Protein AF-A0A830EF17-F1 (afdb_monomer)

Structure (mmCIF, N/CA/C/O backbone):
data_AF-A0A830EF17-F1
#
_entry.id   AF-A0A830EF17-F1
#
loop_
_atom_site.group_PDB
_atom_site.id
_atom_site.type_symbol
_atom_site.label_atom_id
_atom_site.label_alt_id
_atom_site.label_comp_id
_atom_site.label_asym_id
_atom_site.label_entity_id
_atom_site.label_seq_id
_atom_site.pdbx_PDB_ins_code
_atom_site.Cartn_x
_atom_site.Cartn_y
_atom_site.Cartn_z
_atom_site.occupancy
_atom_site.B_iso_or_equiv
_atom_site.auth_seq_id
_atom_site.auth_comp_id
_atom_site.auth_asym_id
_atom_site.auth_atom_id
_atom_site.pdbx_PDB_model_num
ATOM 1 N N . MET A 1 1 ? -3.639 0.579 -0.654 1.00 87.88 1 MET A N 1
ATOM 2 C CA . MET A 1 1 ? -2.381 1.357 -0.723 1.00 87.88 1 MET A CA 1
ATOM 3 C C . MET A 1 1 ? -1.254 0.424 -1.143 1.00 87.88 1 MET A C 1
ATOM 5 O O . MET A 1 1 ? -0.675 -0.236 -0.284 1.00 87.88 1 MET A O 1
ATOM 9 N N . ASN A 1 2 ? -1.032 0.289 -2.452 1.00 91.94 2 ASN A N 1
ATOM 10 C CA . ASN A 1 2 ? -0.027 -0.625 -2.997 1.00 91.94 2 ASN A CA 1
ATOM 11 C C . ASN A 1 2 ? 1.405 -0.098 -2.766 1.00 91.94 2 ASN A C 1
ATOM 13 O O . ASN A 1 2 ? 1.599 1.117 -2.666 1.00 91.94 2 ASN A O 1
ATOM 17 N N . LYS A 1 3 ? 2.402 -0.990 -2.708 1.00 94.12 3 LYS A N 1
ATOM 18 C CA . LYS A 1 3 ? 3.822 -0.646 -2.515 1.00 94.12 3 LYS A CA 1
ATOM 19 C C . LYS A 1 3 ? 4.348 0.289 -3.605 1.00 94.12 3 LYS A C 1
ATOM 21 O O . LYS A 1 3 ? 5.098 1.214 -3.290 1.00 94.12 3 LYS A O 1
ATOM 26 N N . ASP A 1 4 ? 3.890 0.139 -4.847 1.00 93.56 4 ASP A N 1
ATOM 27 C CA . ASP A 1 4 ? 4.342 0.979 -5.964 1.00 93.56 4 ASP A CA 1
ATOM 28 C C . ASP A 1 4 ? 3.996 2.463 -5.824 1.00 93.56 4 ASP A C 1
ATOM 30 O O . ASP A 1 4 ? 4.745 3.306 -6.312 1.00 93.56 4 ASP A O 1
ATOM 34 N N . PHE A 1 5 ? 2.917 2.795 -5.112 1.00 93.56 5 PHE A N 1
ATOM 35 C CA . PHE A 1 5 ? 2.497 4.182 -4.882 1.00 93.56 5 PHE A CA 1
ATOM 36 C C . PHE A 1 5 ? 3.169 4.838 -3.670 1.00 93.56 5 PHE A C 1
ATOM 38 O O . PHE A 1 5 ? 3.008 6.036 -3.442 1.00 93.56 5 PHE A O 1
ATOM 45 N N . VAL A 1 6 ? 3.910 4.069 -2.870 1.00 94.50 6 VAL A N 1
ATOM 46 C CA . VAL A 1 6 ? 4.552 4.558 -1.640 1.00 94.50 6 VAL A CA 1
ATOM 47 C C . VAL A 1 6 ? 6.074 4.482 -1.752 1.00 94.50 6 VAL A C 1
ATOM 49 O O . VAL A 1 6 ? 6.776 5.469 -1.510 1.00 94.50 6 VAL A O 1
ATOM 52 N N . TYR A 1 7 ? 6.585 3.324 -2.162 1.00 94.00 7 TYR A N 1
ATOM 53 C CA . TYR A 1 7 ? 8.013 3.014 -2.209 1.00 94.00 7 TYR A CA 1
ATOM 54 C C . TYR A 1 7 ? 8.526 2.711 -3.616 1.00 94.00 7 TYR A C 1
ATOM 56 O O . TYR A 1 7 ? 9.715 2.899 -3.856 1.00 94.00 7 TYR A O 1
ATOM 64 N N . GLY A 1 8 ? 7.657 2.268 -4.525 1.00 91.19 8 GLY A N 1
ATOM 65 C CA . GLY A 1 8 ? 8.046 1.900 -5.885 1.00 91.19 8 GLY A CA 1
ATOM 66 C C . GLY A 1 8 ? 7.962 3.048 -6.889 1.00 91.19 8 GLY A C 1
ATOM 67 O O . GLY A 1 8 ? 8.190 4.215 -6.568 1.00 91.19 8 GLY A O 1
ATOM 68 N N . LYS A 1 9 ? 7.642 2.688 -8.135 1.00 88.31 9 LYS A N 1
ATOM 69 C CA . LYS A 1 9 ? 7.779 3.543 -9.326 1.00 88.31 9 LYS A CA 1
ATOM 70 C C . LYS A 1 9 ? 6.994 4.857 -9.265 1.00 88.31 9 LYS A C 1
ATOM 72 O O . LYS A 1 9 ? 7.440 5.857 -9.817 1.00 88.31 9 LYS A O 1
ATOM 77 N N . LEU A 1 10 ? 5.837 4.850 -8.605 1.00 92.06 10 LEU A N 1
ATOM 78 C CA . LEU A 1 10 ? 4.963 6.015 -8.430 1.00 92.06 10 LEU A CA 1
ATOM 79 C C . LEU A 1 10 ? 4.983 6.523 -6.976 1.00 92.06 10 LEU A C 1
ATOM 81 O O . LEU A 1 10 ? 4.097 7.266 -6.544 1.00 92.06 10 LEU A O 1
ATOM 85 N N . GLY A 1 11 ? 5.998 6.112 -6.212 1.00 93.62 11 GLY A N 1
ATOM 86 C CA . GLY A 1 11 ? 6.213 6.493 -4.828 1.00 93.62 11 GLY A CA 1
ATOM 87 C C . GLY A 1 11 ? 6.512 7.978 -4.675 1.00 93.62 11 GLY A C 1
ATOM 88 O O . GLY A 1 11 ? 7.235 8.579 -5.466 1.00 93.62 11 GLY A O 1
ATOM 89 N N . ASN A 1 12 ? 5.974 8.580 -3.618 1.00 94.44 12 ASN A N 1
ATOM 90 C CA . ASN A 1 12 ? 6.255 9.967 -3.267 1.00 94.44 12 ASN A CA 1
ATOM 91 C C . ASN A 1 12 ? 6.224 10.180 -1.748 1.00 94.44 12 ASN A C 1
ATOM 93 O O . ASN A 1 12 ? 5.638 9.400 -0.995 1.00 94.44 12 ASN A O 1
ATOM 97 N N . GLU A 1 13 ? 6.852 11.264 -1.292 1.00 95.12 13 GLU A N 1
ATOM 98 C CA . GLU A 1 13 ? 6.983 11.574 0.136 1.00 95.12 13 GLU A CA 1
ATOM 99 C C . GLU A 1 13 ? 5.624 11.791 0.816 1.00 95.12 13 GLU A C 1
ATOM 101 O O . GLU A 1 13 ? 5.404 11.342 1.940 1.00 95.12 13 GLU A O 1
ATOM 106 N N . ARG A 1 14 ? 4.664 12.404 0.110 1.00 95.44 14 ARG A N 1
ATOM 107 C CA . ARG A 1 14 ? 3.310 12.614 0.643 1.00 95.44 14 ARG A CA 1
ATOM 108 C C . ARG A 1 14 ? 2.624 11.286 0.961 1.00 95.44 14 ARG A C 1
ATOM 110 O O . ARG A 1 14 ? 2.005 11.169 2.016 1.00 95.44 14 ARG A O 1
ATOM 117 N N . ALA A 1 15 ? 2.765 10.287 0.090 1.00 94.62 15 ALA A N 1
ATOM 118 C CA . ALA A 1 15 ? 2.219 8.953 0.307 1.00 94.62 15 ALA A CA 1
ATOM 119 C C . ALA A 1 15 ? 2.859 8.275 1.528 1.00 94.62 15 ALA A C 1
ATOM 121 O O . ALA A 1 15 ? 2.137 7.747 2.373 1.00 94.62 15 ALA A O 1
ATOM 122 N N . ARG A 1 16 ? 4.188 8.367 1.680 1.00 95.25 16 ARG A N 1
ATOM 123 C CA . ARG A 1 16 ? 4.914 7.835 2.852 1.00 95.25 16 ARG A CA 1
ATOM 124 C C . ARG A 1 16 ? 4.461 8.494 4.154 1.00 95.25 16 ARG A C 1
ATOM 126 O O . ARG A 1 16 ? 4.158 7.804 5.122 1.00 95.25 16 ARG A O 1
ATOM 133 N N . ASN A 1 17 ? 4.305 9.815 4.148 1.00 96.19 17 ASN A N 1
ATOM 134 C CA . ASN A 1 17 ? 3.841 10.577 5.309 1.00 96.19 17 ASN A C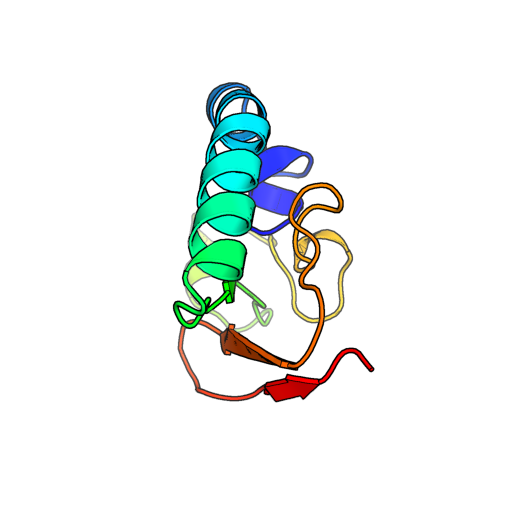A 1
ATOM 135 C C . ASN A 1 17 ? 2.381 10.263 5.693 1.00 96.19 17 ASN A C 1
ATOM 137 O O . ASN A 1 17 ? 1.974 10.487 6.837 1.00 96.19 17 ASN A O 1
ATOM 141 N N . LEU A 1 18 ? 1.587 9.721 4.763 1.00 95.50 18 LEU A N 1
ATOM 142 C CA . LEU A 1 18 ? 0.205 9.317 5.012 1.00 95.50 18 LEU A CA 1
ATOM 143 C C . LEU A 1 18 ? 0.098 7.938 5.686 1.00 95.50 18 LEU A C 1
ATOM 145 O O 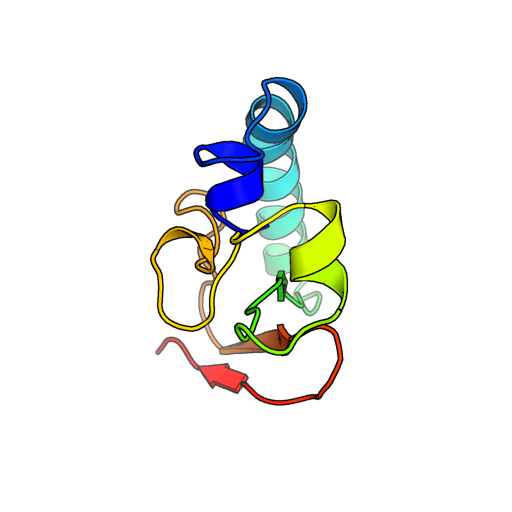. LEU A 1 18 ? -0.822 7.725 6.480 1.00 95.50 18 LEU A O 1
ATOM 149 N N . VAL A 1 19 ? 1.042 7.025 5.426 1.00 95.38 19 VAL A N 1
ATOM 150 C CA . VAL A 1 19 ? 1.065 5.657 5.982 1.00 95.38 19 VAL A CA 1
ATOM 151 C C . VAL A 1 19 ? 0.834 5.611 7.502 1.00 95.38 19 VAL A C 1
ATOM 153 O O . VAL A 1 19 ? -0.103 4.930 7.925 1.00 95.38 19 VAL A O 1
ATOM 156 N N . PRO A 1 20 ? 1.577 6.346 8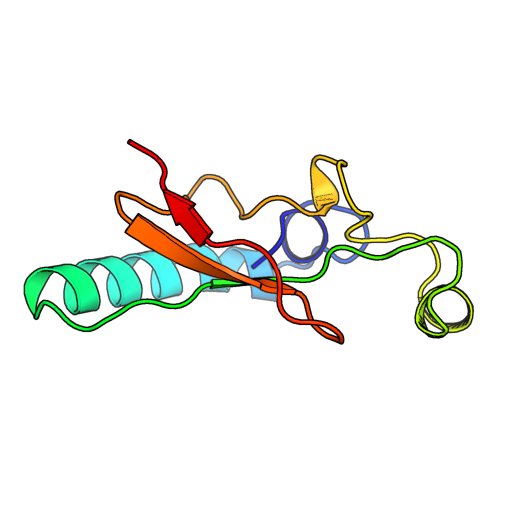.356 1.00 96.19 20 PRO A N 1
ATOM 157 C CA . PRO A 1 20 ? 1.375 6.264 9.804 1.00 96.19 20 PRO A CA 1
ATOM 158 C C . PRO A 1 20 ? -0.002 6.776 10.254 1.00 96.19 20 PRO A C 1
ATOM 160 O O . PRO A 1 20 ? -0.536 6.302 11.255 1.00 96.19 20 PRO A O 1
ATOM 163 N N . ARG A 1 21 ? -0.607 7.720 9.520 1.00 96.06 21 ARG A N 1
ATOM 164 C CA . ARG A 1 21 ? -1.951 8.238 9.831 1.00 96.06 21 ARG A CA 1
ATOM 165 C C . ARG A 1 21 ? -3.031 7.222 9.473 1.00 96.06 21 ARG A C 1
ATOM 167 O O . ARG A 1 21 ? -3.934 6.990 10.271 1.00 96.06 21 ARG A O 1
ATOM 174 N N . LEU A 1 22 ? -2.902 6.575 8.312 1.00 94.88 22 LEU A N 1
ATOM 175 C CA . LEU A 1 22 ? -3.803 5.496 7.901 1.00 94.88 22 LEU A CA 1
ATOM 176 C C . LEU A 1 22 ? -3.729 4.306 8.855 1.00 94.88 22 LEU A C 1
ATOM 178 O O . LEU A 1 22 ? -4.763 3.727 9.170 1.00 94.88 22 LEU A O 1
ATOM 182 N N . LYS A 1 23 ? -2.534 3.977 9.356 1.00 94.75 23 LYS A N 1
ATOM 183 C CA . LYS A 1 23 ? -2.359 2.911 10.345 1.00 94.75 23 LYS A CA 1
ATOM 184 C C . LYS A 1 23 ? -3.197 3.166 11.601 1.00 94.75 23 LYS A C 1
ATOM 186 O O . LYS A 1 23 ? -3.977 2.297 11.976 1.00 94.75 23 LYS A O 1
ATOM 191 N N . LYS A 1 24 ? -3.113 4.374 12.171 1.00 95.88 24 LYS A N 1
ATOM 192 C CA . LYS A 1 24 ? -3.914 4.773 13.343 1.00 95.88 24 LYS A CA 1
ATOM 193 C C . LYS A 1 24 ? -5.420 4.691 13.078 1.00 95.88 24 LYS A C 1
ATOM 195 O O . LYS A 1 24 ? -6.166 4.206 13.919 1.00 95.88 24 LYS A O 1
ATOM 200 N N . LEU A 1 25 ? -5.864 5.131 11.898 1.00 94.75 25 LEU A N 1
ATOM 201 C CA . LEU A 1 25 ? -7.275 5.052 11.507 1.00 94.75 25 LEU A CA 1
ATOM 202 C C . LEU A 1 25 ? -7.758 3.599 11.399 1.00 94.75 25 LEU A C 1
ATOM 204 O O . LEU A 1 25 ? -8.835 3.268 11.881 1.00 94.75 25 LEU A O 1
ATOM 208 N N . ILE A 1 26 ? -6.956 2.731 10.780 1.00 92.19 26 ILE A N 1
ATOM 209 C CA . ILE A 1 26 ? -7.252 1.300 10.646 1.00 92.19 26 ILE A CA 1
ATOM 210 C C . ILE A 1 26 ? -7.307 0.627 12.020 1.00 92.19 26 ILE A C 1
ATOM 212 O O . ILE A 1 26 ? -8.165 -0.221 12.242 1.00 92.19 26 ILE A O 1
ATOM 216 N N . GLU A 1 27 ? -6.404 0.982 12.933 1.00 93.12 27 GLU A N 1
ATOM 217 C CA . GLU A 1 27 ? -6.393 0.462 14.304 1.00 93.12 27 GLU A CA 1
ATOM 218 C C . GLU A 1 27 ? -7.668 0.862 15.059 1.00 93.12 27 GLU A C 1
ATOM 220 O O . GLU A 1 27 ? -8.374 -0.022 15.539 1.00 93.12 27 GLU A O 1
ATOM 225 N N . SER A 1 28 ? -8.046 2.142 15.031 1.00 94.94 28 SER A N 1
ATOM 226 C CA . SER A 1 28 ? -9.295 2.618 15.645 1.00 94.94 28 SER A CA 1
ATOM 227 C C . SER A 1 28 ? -10.544 1.975 15.023 1.00 94.94 28 SER A C 1
ATOM 229 O O . SER A 1 28 ? -11.432 1.518 15.737 1.00 94.94 28 SER A O 1
ATOM 231 N N . ALA A 1 29 ? -10.596 1.837 13.694 1.00 91.38 29 ALA A N 1
ATOM 232 C CA . ALA A 1 29 ? -11.709 1.163 13.024 1.00 91.38 29 ALA A CA 1
ATOM 233 C C . ALA A 1 29 ? -11.843 -0.314 13.442 1.00 91.38 29 ALA A C 1
ATOM 235 O O . ALA A 1 29 ? -12.956 -0.832 13.527 1.00 91.38 29 ALA A O 1
ATOM 236 N N . ARG A 1 30 ? -10.727 -1.000 13.733 1.00 89.06 30 ARG A N 1
ATOM 237 C CA . ARG A 1 30 ? -10.752 -2.382 14.241 1.00 89.06 30 ARG A CA 1
ATOM 238 C C . ARG A 1 30 ? -11.299 -2.464 15.658 1.00 89.06 30 ARG A C 1
ATOM 240 O O . ARG A 1 30 ? -12.068 -3.383 15.933 1.00 89.06 30 ARG A O 1
ATOM 247 N N . GLU A 1 31 ? -10.904 -1.542 16.530 1.00 92.88 31 GLU A N 1
ATOM 248 C CA . GLU A 1 31 ? -11.399 -1.467 17.912 1.00 92.88 31 GLU A CA 1
ATOM 249 C C . GLU A 1 31 ? -12.924 -1.302 17.934 1.00 92.88 31 GLU A C 1
ATOM 251 O O . GLU A 1 31 ? -13.620 -2.039 18.632 1.00 92.88 31 GLU A O 1
ATOM 256 N N . GLU A 1 32 ? -13.445 -0.453 17.049 1.00 94.50 32 GLU A N 1
ATOM 257 C CA . GLU A 1 32 ? -14.880 -0.192 16.878 1.00 94.50 32 GLU A CA 1
ATOM 258 C C . GLU A 1 32 ? -15.616 -1.252 16.032 1.00 94.50 32 GLU A C 1
ATOM 260 O O . GLU A 1 32 ? -16.796 -1.103 15.716 1.00 94.50 32 GLU A O 1
ATOM 265 N N . ARG A 1 33 ? -14.937 -2.342 15.637 1.00 89.06 33 ARG A N 1
ATOM 266 C CA . ARG A 1 33 ? -15.482 -3.426 14.789 1.00 89.06 33 ARG A CA 1
ATOM 267 C C . ARG A 1 33 ? -16.078 -2.937 13.462 1.00 89.06 33 ARG A C 1
ATOM 269 O O . ARG A 1 33 ? -16.966 -3.576 12.893 1.00 89.06 33 ARG A O 1
ATOM 276 N N . VAL A 1 34 ? -15.563 -1.829 12.940 1.00 88.88 34 VAL A N 1
ATOM 277 C CA . VAL A 1 34 ? -15.948 -1.286 11.640 1.00 88.88 34 VAL A CA 1
ATOM 278 C C . VAL A 1 34 ? -15.296 -2.125 10.532 1.00 88.88 34 VAL A C 1
ATOM 280 O O . VAL A 1 34 ? -14.093 -2.399 10.590 1.00 88.88 34 VAL A O 1
ATOM 283 N N . PRO A 1 35 ? -16.045 -2.539 9.493 1.00 86.06 35 PRO A N 1
ATOM 284 C CA . PRO A 1 35 ? -15.475 -3.257 8.359 1.00 86.06 35 PRO A CA 1
ATOM 285 C C . PRO A 1 35 ? -14.427 -2.423 7.616 1.00 86.06 35 PRO A C 1
ATOM 287 O O . PRO A 1 35 ? -14.671 -1.276 7.246 1.00 86.06 35 PRO A O 1
ATOM 290 N N . ILE A 1 36 ? -13.273 -3.027 7.334 1.00 85.69 36 ILE A N 1
ATOM 291 C CA . ILE A 1 36 ? -12.183 -2.383 6.594 1.00 85.69 36 ILE A CA 1
ATOM 292 C C . ILE A 1 36 ? -12.018 -3.077 5.246 1.00 85.69 36 ILE A C 1
ATOM 294 O O . ILE A 1 36 ? -11.803 -4.289 5.171 1.00 85.69 36 ILE A O 1
ATOM 298 N N . ILE A 1 37 ? -12.092 -2.289 4.176 1.00 84.69 37 ILE A N 1
ATOM 299 C CA . ILE A 1 37 ? -11.975 -2.760 2.795 1.00 84.69 37 ILE A CA 1
ATOM 300 C C . ILE A 1 37 ? -10.696 -2.185 2.202 1.00 84.69 37 ILE A C 1
ATOM 302 O O . ILE A 1 37 ? -10.484 -0.972 2.211 1.00 84.69 37 ILE A O 1
ATOM 306 N N . TYR A 1 38 ? -9.848 -3.058 1.663 1.00 85.62 38 TYR A N 1
ATOM 307 C CA . TYR A 1 38 ? -8.649 -2.639 0.953 1.00 85.62 38 TYR A CA 1
ATOM 308 C C . TYR A 1 38 ? -8.946 -2.647 -0.539 1.00 85.62 38 TYR A C 1
ATOM 310 O O . TYR A 1 38 ? -9.383 -3.646 -1.105 1.00 85.62 38 TYR A O 1
ATOM 318 N N . VAL A 1 39 ? -8.693 -1.519 -1.185 1.00 84.38 39 VAL A N 1
ATOM 319 C CA . VAL A 1 39 ? -8.761 -1.404 -2.639 1.00 84.38 39 VAL A CA 1
ATOM 320 C C . VAL A 1 39 ? -7.358 -1.098 -3.130 1.00 84.38 39 VAL A C 1
ATOM 322 O O . VAL A 1 39 ? -6.643 -0.271 -2.546 1.00 84.38 39 VAL A O 1
ATOM 325 N N . GLY A 1 40 ? -6.940 -1.826 -4.153 1.00 85.50 40 GLY A N 1
ATOM 326 C CA . GLY A 1 40 ? -5.619 -1.684 -4.733 1.00 85.50 40 GLY A CA 1
ATOM 327 C C . GLY A 1 40 ? -5.614 -2.110 -6.186 1.00 85.50 40 GLY A C 1
ATOM 328 O O . GLY A 1 40 ? -6.466 -2.886 -6.636 1.00 85.50 40 GLY A O 1
ATOM 329 N N . ASP A 1 41 ? -4.629 -1.595 -6.902 1.00 85.38 41 ASP A N 1
ATOM 330 C CA . ASP A 1 41 ? -4.449 -1.923 -8.302 1.00 85.38 41 ASP A CA 1
ATOM 331 C C . ASP A 1 41 ? -3.696 -3.249 -8.438 1.00 85.38 41 ASP A C 1
ATOM 333 O O . ASP A 1 41 ? -2.855 -3.609 -7.612 1.00 85.38 41 ASP A O 1
ATOM 337 N N . ALA A 1 42 ? -4.072 -4.008 -9.461 1.00 87.00 42 ALA A N 1
ATOM 338 C CA . ALA A 1 42 ? -3.430 -5.251 -9.866 1.00 87.00 42 ALA A CA 1
ATOM 339 C C . ALA A 1 42 ? -3.557 -5.332 -11.388 1.00 87.00 42 ALA A C 1
ATOM 341 O O . ALA A 1 42 ? -4.452 -6.007 -11.919 1.00 87.00 42 ALA A O 1
ATOM 342 N N . HIS A 1 43 ? -2.723 -4.543 -12.060 1.00 86.44 43 HIS A N 1
ATOM 343 C CA . HIS A 1 43 ? -2.823 -4.292 -13.487 1.00 86.44 43 HIS A CA 1
ATOM 344 C C . HIS A 1 43 ? -2.424 -5.504 -14.321 1.00 86.44 43 HIS A C 1
ATOM 346 O O . HIS A 1 43 ? -1.568 -6.308 -13.937 1.00 86.44 43 HIS A O 1
ATOM 352 N N . LEU A 1 44 ? -3.066 -5.628 -15.478 1.00 87.94 44 LEU A N 1
ATOM 353 C CA . LEU A 1 44 ? -2.640 -6.511 -16.557 1.00 87.94 44 LEU A CA 1
ATOM 354 C C . LEU A 1 44 ? -1.949 -5.679 -17.646 1.00 87.94 44 LEU A C 1
ATOM 356 O O . LEU A 1 44 ? -2.311 -4.518 -17.832 1.00 87.94 44 LEU A O 1
ATOM 360 N N . PRO A 1 45 ? -1.029 -6.262 -1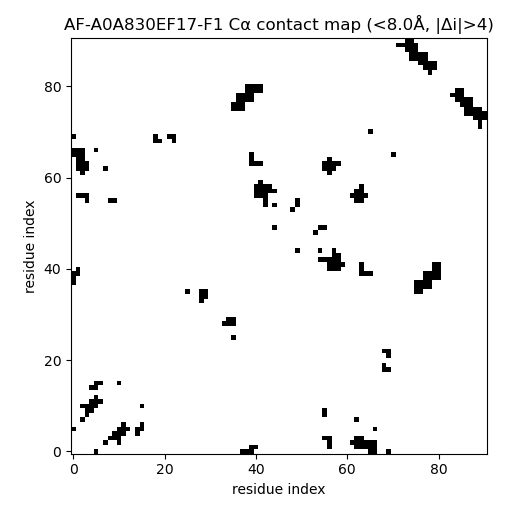8.435 1.00 88.19 45 PRO A N 1
ATOM 361 C CA . PRO A 1 45 ? -0.379 -5.547 -19.539 1.00 88.19 45 PRO A CA 1
ATOM 362 C C . PRO A 1 45 ? -1.357 -4.977 -20.580 1.00 88.19 45 PRO A C 1
ATOM 364 O O . PRO A 1 45 ? -1.023 -4.060 -21.323 1.00 88.19 45 PRO A O 1
ATOM 367 N N . THR A 1 46 ? -2.573 -5.524 -20.646 1.00 89.12 46 THR A N 1
ATOM 368 C CA . THR A 1 46 ? -3.642 -5.081 -21.546 1.00 89.12 46 THR A CA 1
ATOM 369 C C . THR A 1 46 ? -4.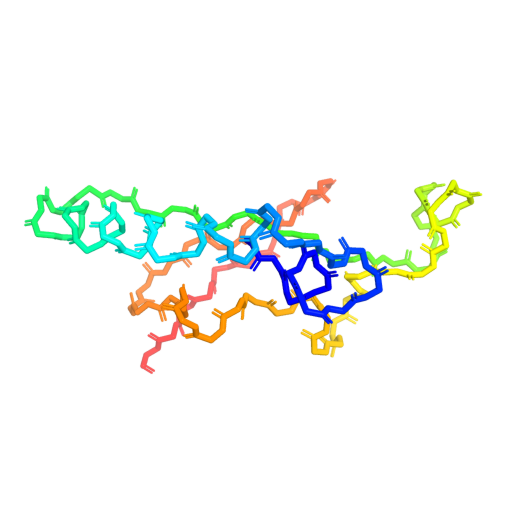459 -3.906 -21.008 1.00 89.12 46 THR A C 1
ATOM 371 O O . THR A 1 46 ? -5.313 -3.394 -21.734 1.00 89.12 46 THR A O 1
ATOM 374 N N . ASP A 1 47 ? -4.238 -3.476 -19.762 1.00 87.19 47 ASP A N 1
ATOM 375 C CA . ASP A 1 47 ? -4.997 -2.377 -19.175 1.00 87.19 47 ASP A CA 1
ATOM 376 C C . ASP A 1 47 ? -4.673 -1.053 -19.903 1.00 87.19 47 ASP A C 1
ATOM 378 O O . ASP A 1 47 ? -3.501 -0.750 -20.146 1.00 87.19 47 ASP A O 1
ATOM 382 N N . PRO A 1 48 ? -5.680 -0.217 -20.236 1.00 86.75 48 PRO A N 1
ATOM 383 C CA . PRO A 1 48 ? -5.457 1.036 -20.966 1.00 86.75 48 PRO A CA 1
ATOM 384 C C . PRO A 1 48 ? -4.483 1.990 -20.267 1.00 86.75 48 PRO A C 1
ATOM 386 O O . PRO A 1 48 ? -3.754 2.735 -20.923 1.00 86.75 48 PRO A O 1
ATOM 389 N N . GLU A 1 49 ? -4.451 1.940 -18.934 1.00 84.12 49 GLU A N 1
ATOM 390 C CA . GLU A 1 49 ? -3.616 2.784 -18.076 1.00 84.12 49 GLU A CA 1
ATOM 391 C C . GLU A 1 49 ? -2.114 2.562 -18.300 1.00 84.12 49 GLU A C 1
ATOM 393 O O . GLU A 1 49 ? -1.325 3.486 -18.092 1.00 84.12 49 GLU A O 1
ATOM 398 N N . MET A 1 50 ? -1.716 1.399 -18.835 1.00 89.69 50 MET A N 1
ATOM 399 C CA . MET A 1 50 ? -0.322 1.110 -19.191 1.00 89.69 50 MET A CA 1
ATOM 400 C C . MET A 1 50 ? 0.217 2.077 -20.250 1.00 89.69 50 MET A C 1
ATOM 402 O O . MET A 1 50 ? 1.405 2.384 -20.253 1.00 89.69 50 MET A O 1
ATOM 406 N N . ARG A 1 51 ? -0.642 2.616 -21.126 1.00 88.00 51 ARG A N 1
ATOM 407 C CA . ARG A 1 51 ? -0.225 3.600 -22.142 1.00 88.00 51 ARG A CA 1
ATOM 408 C C . ARG A 1 51 ? 0.083 4.975 -21.556 1.00 88.00 51 ARG A C 1
ATOM 410 O O . ARG A 1 51 ? 0.820 5.734 -22.171 1.00 88.00 51 ARG A O 1
ATOM 417 N N . VAL A 1 52 ? -0.504 5.302 -20.406 1.00 89.62 52 VAL A N 1
ATOM 418 C CA . VAL A 1 52 ? -0.386 6.627 -19.781 1.00 89.62 52 VAL A CA 1
ATOM 419 C C . VAL A 1 52 ? 0.722 6.629 -18.734 1.00 89.62 52 VAL A C 1
ATOM 421 O O . VAL A 1 52 ? 1.553 7.531 -18.717 1.00 89.62 52 VAL A O 1
ATOM 424 N N . TRP A 1 53 ? 0.757 5.603 -17.883 1.00 87.12 53 TRP A N 1
ATOM 425 C CA . TRP A 1 53 ? 1.633 5.549 -16.708 1.00 87.12 53 TRP A CA 1
ATOM 426 C C . TRP A 1 53 ? 2.743 4.492 -16.822 1.00 87.12 53 TRP A C 1
ATOM 428 O O . TRP A 1 53 ? 3.623 4.401 -15.962 1.00 87.12 53 TRP A O 1
ATOM 438 N N . GLY A 1 54 ? 2.726 3.686 -17.889 1.00 91.06 54 GLY A N 1
ATOM 439 C CA . GLY A 1 54 ? 3.574 2.505 -18.018 1.00 91.06 54 GLY A CA 1
ATOM 440 C C . GLY A 1 54 ? 3.202 1.415 -17.013 1.00 91.06 54 GLY A C 1
ATOM 441 O O . GLY A 1 54 ? 2.210 1.512 -16.294 1.00 91.06 54 GLY A O 1
ATOM 442 N N . GLU A 1 55 ? 4.031 0.378 -16.929 1.00 91.12 55 GLU A N 1
ATOM 443 C CA . GLU A 1 55 ? 3.838 -0.705 -15.959 1.00 91.12 55 GLU A CA 1
ATOM 444 C C . GLU A 1 55 ? 3.995 -0.212 -14.517 1.00 91.12 55 GLU A C 1
ATOM 446 O O . GLU A 1 55 ? 4.9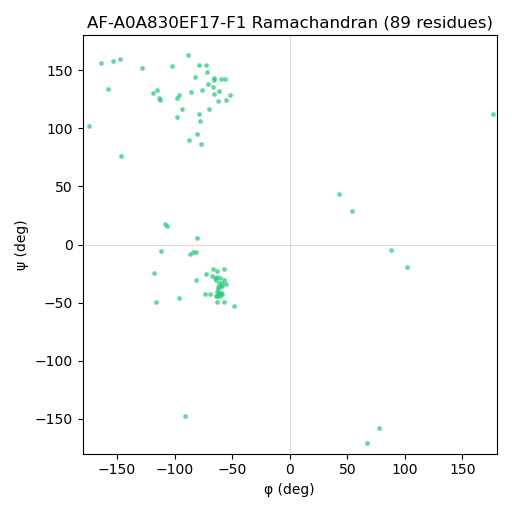89 0.445 -14.188 1.00 91.12 55 GLU A O 1
ATOM 451 N N . HIS A 1 56 ? 3.011 -0.530 -13.679 1.00 91.81 56 HIS A N 1
ATOM 452 C CA . HIS A 1 56 ? 2.967 -0.254 -12.242 1.00 91.81 56 HIS A CA 1
ATOM 453 C C . HIS A 1 56 ? 1.879 -1.120 -11.598 1.00 91.81 56 HIS A C 1
ATOM 455 O O . HIS A 1 56 ? 0.952 -1.547 -12.284 1.00 91.81 56 HIS A O 1
ATOM 461 N N . SER A 1 57 ? 1.991 -1.397 -10.296 1.00 90.00 57 SER A N 1
ATOM 462 C CA . SER A 1 57 ? 1.038 -2.200 -9.515 1.00 90.00 57 SER A CA 1
ATOM 463 C C . SER A 1 57 ? 0.578 -3.453 -10.272 1.00 90.00 57 SER A C 1
ATOM 465 O O . SER A 1 57 ? -0.608 -3.780 -10.319 1.00 90.00 57 SER A O 1
ATOM 467 N N . MET A 1 58 ? 1.524 -4.138 -10.920 1.00 90.31 58 MET A N 1
ATOM 468 C CA . MET A 1 58 ? 1.233 -5.252 -11.822 1.00 90.31 58 MET A CA 1
ATOM 469 C C . MET A 1 58 ? 0.764 -6.479 -11.040 1.00 90.31 58 MET A C 1
ATOM 471 O O . MET A 1 58 ? 1.317 -6.834 -9.999 1.00 90.31 58 MET A O 1
ATOM 475 N N . LYS A 1 59 ? -0.262 -7.167 -11.542 1.00 86.94 59 LYS A N 1
ATOM 476 C CA . LYS A 1 59 ? -0.826 -8.337 -10.864 1.00 86.94 59 LYS A CA 1
ATOM 477 C C . LYS A 1 59 ? 0.261 -9.386 -10.591 1.00 86.94 59 LYS A C 1
ATOM 479 O O . LYS A 1 59 ? 0.900 -9.878 -11.512 1.00 86.94 59 LYS A O 1
ATOM 484 N N . GLY A 1 60 ? 0.402 -9.770 -9.323 1.00 85.50 60 GLY A N 1
ATOM 485 C CA . GLY A 1 60 ? 1.356 -10.793 -8.883 1.00 85.50 60 GLY A CA 1
ATOM 486 C C . GLY A 1 60 ? 2.753 -10.267 -8.549 1.00 85.50 60 GLY A C 1
ATOM 487 O O . GLY A 1 60 ? 3.563 -11.037 -8.042 1.00 85.50 60 GLY A O 1
ATOM 488 N N . THR A 1 61 ? 3.038 -8.980 -8.766 1.00 89.44 61 THR A N 1
ATOM 489 C CA . THR A 1 61 ? 4.307 -8.377 -8.341 1.00 89.44 61 THR A CA 1
ATOM 490 C C . THR A 1 61 ? 4.222 -7.848 -6.912 1.00 89.44 61 THR A C 1
ATOM 492 O O . THR A 1 61 ? 3.138 -7.644 -6.360 1.00 89.44 61 THR A O 1
ATOM 495 N N . GLU A 1 62 ? 5.381 -7.600 -6.300 1.00 89.69 62 GLU A N 1
ATOM 496 C CA . GLU A 1 62 ? 5.457 -6.936 -4.997 1.00 89.69 62 GLU A CA 1
ATOM 497 C C . GLU A 1 62 ? 4.844 -5.528 -5.037 1.00 89.69 62 GLU A C 1
ATOM 499 O O . GLU A 1 62 ? 4.157 -5.128 -4.099 1.00 89.69 62 GLU A O 1
ATOM 504 N N . GLY A 1 63 ? 5.009 -4.815 -6.155 1.00 87.81 63 GLY A N 1
ATOM 505 C CA . GLY A 1 63 ? 4.450 -3.481 -6.361 1.00 87.81 63 GLY A CA 1
ATOM 506 C C . GLY A 1 63 ? 2.934 -3.417 -6.161 1.00 87.81 63 GLY A C 1
ATOM 507 O O . GLY A 1 63 ? 2.441 -2.435 -5.611 1.00 87.81 63 GLY A O 1
ATOM 508 N N . ALA A 1 64 ? 2.206 -4.483 -6.520 1.00 89.12 64 ALA A N 1
ATOM 509 C CA . ALA A 1 64 ? 0.759 -4.605 -6.329 1.00 89.12 64 ALA A CA 1
ATOM 510 C C . ALA A 1 64 ? 0.335 -5.029 -4.912 1.00 89.12 64 ALA A C 1
ATOM 512 O O . ALA A 1 64 ? -0.858 -5.038 -4.609 1.00 89.12 64 ALA A O 1
ATOM 513 N N . GLN A 1 65 ? 1.255 -5.378 -4.018 1.00 90.19 65 GLN A N 1
ATOM 514 C CA . GLN A 1 65 ? 0.901 -5.744 -2.646 1.00 90.19 65 GLN A CA 1
ATOM 515 C C . GLN A 1 65 ? 0.641 -4.499 -1.800 1.00 90.19 65 GLN A C 1
ATOM 517 O O . GLN A 1 65 ? 1.150 -3.419 -2.088 1.00 90.19 65 GLN A O 1
ATOM 522 N N . VAL A 1 66 ? -0.160 -4.637 -0.742 1.00 91.19 66 VAL A N 1
ATOM 523 C CA . VAL A 1 66 ? -0.337 -3.565 0.249 1.00 91.19 66 VAL A CA 1
ATOM 524 C C . VAL A 1 66 ? 0.990 -3.333 0.977 1.00 91.19 66 VAL A C 1
ATOM 526 O O . VAL A 1 66 ? 1.712 -4.288 1.249 1.00 91.19 66 VAL A O 1
ATOM 529 N N . VAL A 1 67 ? 1.302 -2.077 1.301 1.00 93.31 67 VAL A N 1
ATOM 530 C CA . VAL A 1 67 ? 2.476 -1.743 2.125 1.00 93.31 67 VAL A CA 1
ATOM 531 C C . VAL A 1 67 ? 2.454 -2.475 3.471 1.00 93.31 67 VAL A C 1
ATOM 533 O O . VAL A 1 67 ? 1.394 -2.646 4.082 1.00 93.31 67 VAL A O 1
ATOM 536 N N . ASP A 1 68 ? 3.625 -2.908 3.934 1.00 91.69 68 ASP A N 1
ATOM 537 C CA . ASP A 1 68 ? 3.752 -3.836 5.063 1.00 91.69 68 ASP A CA 1
ATOM 538 C C . ASP A 1 68 ? 3.223 -3.238 6.378 1.00 91.69 68 ASP A C 1
ATOM 540 O O . ASP A 1 68 ? 2.644 -3.933 7.214 1.00 91.69 68 ASP A O 1
ATOM 544 N N . GLU A 1 69 ? 3.319 -1.921 6.536 1.00 92.62 69 GLU A N 1
ATOM 545 C CA . GLU A 1 69 ? 2.833 -1.176 7.696 1.00 92.62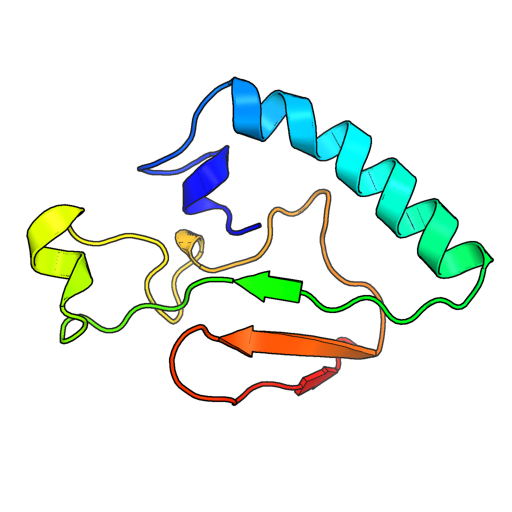 69 GLU A CA 1
ATOM 546 C C . GLU A 1 69 ? 1.307 -1.176 7.806 1.00 92.62 69 GLU A C 1
ATOM 548 O O . GLU A 1 69 ? 0.762 -1.045 8.904 1.00 92.62 69 GLU A O 1
ATOM 553 N N . LEU A 1 70 ? 0.621 -1.316 6.668 1.00 91.56 70 LEU A N 1
ATOM 554 C CA . LEU A 1 70 ? -0.837 -1.357 6.569 1.00 91.56 70 LEU A CA 1
ATOM 555 C C . LEU A 1 70 ? -1.341 -2.767 6.271 1.00 91.56 70 LEU A C 1
ATOM 557 O O . LEU A 1 70 ? -2.500 -2.918 5.868 1.00 91.56 70 LEU A O 1
ATOM 561 N N . ARG A 1 71 ? -0.495 -3.789 6.461 1.00 88.00 71 ARG A N 1
ATOM 562 C CA . ARG A 1 71 ? -0.826 -5.169 6.127 1.00 88.00 71 ARG A CA 1
ATOM 563 C C . ARG A 1 71 ? -2.166 -5.566 6.766 1.00 88.00 71 ARG A C 1
ATOM 565 O O . ARG A 1 71 ? -2.375 -5.362 7.973 1.00 88.00 71 ARG A O 1
ATOM 572 N N . PRO A 1 72 ? -3.099 -6.109 5.973 1.00 83.69 72 PRO A N 1
ATOM 573 C CA . PRO A 1 72 ? -4.373 -6.551 6.504 1.00 83.69 72 PRO A CA 1
ATOM 574 C C . PRO A 1 72 ? -4.201 -7.637 7.567 1.00 83.69 72 PRO A C 1
ATOM 576 O O . PRO A 1 72 ? -3.329 -8.494 7.445 1.00 83.69 72 PRO A O 1
ATOM 579 N N . LYS A 1 73 ? -5.038 -7.597 8.608 1.00 79.44 73 LYS A N 1
ATOM 580 C CA . LYS A 1 73 ? -5.111 -8.628 9.650 1.00 79.44 73 LYS A CA 1
ATOM 581 C C . LYS A 1 73 ? -6.520 -9.222 9.633 1.00 79.44 73 LYS A C 1
ATOM 583 O O . LYS A 1 73 ? -7.483 -8.456 9.658 1.00 79.44 73 LYS A O 1
ATOM 588 N N . GLY A 1 74 ? -6.628 -10.550 9.603 1.00 66.69 74 GLY A N 1
ATOM 589 C CA . GLY A 1 74 ? -7.904 -11.268 9.561 1.00 66.69 74 GLY A CA 1
ATOM 590 C C . GLY A 1 74 ? -8.574 -11.286 8.182 1.00 66.69 74 GLY A C 1
ATOM 591 O O . GLY A 1 74 ? -7.929 -11.136 7.143 1.00 66.69 74 GLY A O 1
ATOM 592 N N . VAL A 1 75 ? -9.896 -11.494 8.171 1.00 55.31 75 VAL A N 1
ATOM 593 C CA . VAL A 1 75 ? -10.695 -11.566 6.939 1.00 55.31 75 VAL A CA 1
ATOM 594 C C . VAL A 1 75 ? -10.974 -10.163 6.421 1.00 55.31 75 VAL A C 1
ATOM 596 O O . VAL A 1 75 ? -11.734 -9.413 7.028 1.00 55.31 75 VAL A O 1
ATOM 599 N N . ILE A 1 76 ? -10.396 -9.823 5.274 1.00 59.09 76 ILE A N 1
ATOM 600 C CA . ILE A 1 76 ? -10.646 -8.552 4.596 1.00 59.09 76 ILE A CA 1
ATOM 601 C C . ILE A 1 76 ? -11.033 -8.782 3.135 1.00 59.09 76 ILE A C 1
ATOM 603 O O . ILE A 1 76 ? -10.636 -9.760 2.495 1.00 59.09 76 ILE A O 1
ATOM 607 N N . THR A 1 77 ? -11.814 -7.852 2.590 1.00 53.00 77 THR A N 1
ATOM 608 C CA . THR A 1 77 ? -12.163 -7.866 1.166 1.00 53.00 77 THR A CA 1
ATOM 609 C C . THR A 1 77 ? -11.158 -6.999 0.417 1.00 53.00 77 THR A C 1
ATOM 611 O O . THR A 1 77 ? -11.075 -5.796 0.671 1.00 53.00 77 THR A O 1
ATOM 614 N N . CYS A 1 78 ? -10.388 -7.614 -0.484 1.00 55.00 78 CYS A N 1
ATOM 615 C CA . CYS A 1 78 ? -9.485 -6.914 -1.390 1.00 55.00 78 CYS A CA 1
ATOM 616 C C . CYS A 1 78 ? -10.178 -6.741 -2.741 1.00 55.00 78 CYS A C 1
ATOM 618 O O . CYS A 1 78 ? -10.390 -7.705 -3.478 1.00 55.00 78 CYS A O 1
ATOM 620 N N . LEU A 1 79 ? -10.543 -5.508 -3.084 1.00 56.31 79 LEU A N 1
ATOM 621 C CA . LEU A 1 79 ? -11.161 -5.220 -4.374 1.00 56.31 79 LEU A CA 1
ATOM 622 C C . LEU A 1 79 ? -10.102 -4.752 -5.370 1.00 56.31 79 LEU A C 1
ATOM 624 O O . LEU A 1 79 ? -9.348 -3.816 -5.105 1.00 56.31 79 LEU 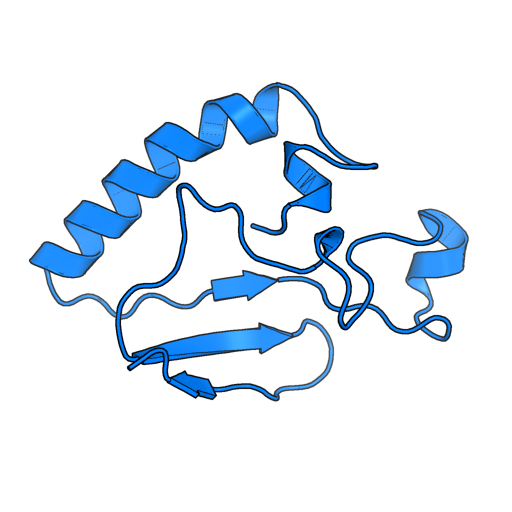A O 1
ATOM 628 N N . ARG A 1 80 ? -10.087 -5.393 -6.539 1.00 60.47 80 ARG A N 1
ATOM 629 C CA . ARG A 1 80 ? -9.329 -4.942 -7.705 1.00 60.47 80 ARG A CA 1
ATOM 630 C C . ARG A 1 80 ? -10.168 -3.935 -8.483 1.00 60.47 80 ARG A C 1
ATOM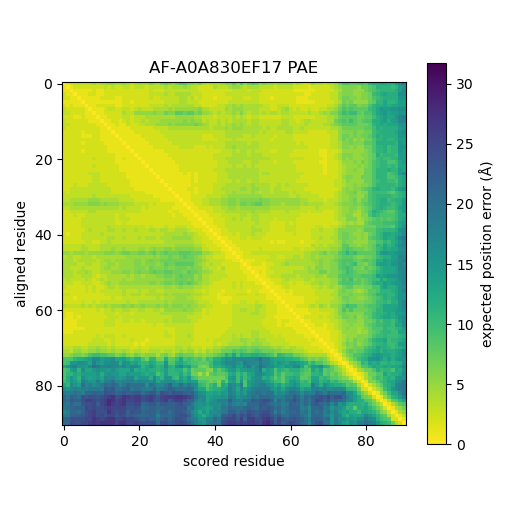 632 O O . ARG A 1 80 ? -11.323 -4.218 -8.819 1.00 60.47 80 ARG A O 1
ATOM 639 N N . ARG A 1 81 ? -9.584 -2.789 -8.831 1.00 54.16 81 ARG A N 1
ATOM 640 C CA . ARG A 1 81 ? -10.235 -1.806 -9.702 1.00 54.16 81 ARG A CA 1
ATOM 641 C C . ARG A 1 81 ? -10.496 -2.434 -11.084 1.00 54.16 81 ARG A C 1
ATOM 643 O O . ARG A 1 81 ? -9.601 -2.994 -11.709 1.00 54.16 81 ARG A O 1
ATOM 650 N N . GLY A 1 82 ? -11.757 -2.442 -11.526 1.00 50.59 82 GLY A N 1
ATOM 651 C CA . GLY A 1 82 ? -12.167 -2.881 -12.870 1.00 50.59 82 GLY A CA 1
ATOM 652 C C . GLY A 1 82 ? -12.776 -4.285 -13.014 1.00 50.59 82 GLY A C 1
ATOM 653 O O . GLY A 1 82 ? -13.463 -4.501 -14.001 1.00 50.59 82 GLY A O 1
ATOM 654 N N . ARG A 1 83 ? -12.589 -5.235 -12.078 1.00 44.16 83 ARG A N 1
ATOM 655 C CA . ARG A 1 83 ? -13.417 -6.469 -11.926 1.00 44.16 83 ARG A CA 1
ATOM 656 C C . ARG A 1 83 ? -13.274 -6.995 -10.496 1.00 44.16 83 ARG A C 1
ATOM 658 O O . ARG A 1 83 ? -12.144 -7.103 -10.021 1.00 44.16 83 ARG A O 1
ATOM 665 N N . ALA A 1 84 ? -14.382 -7.352 -9.847 1.00 33.72 84 ALA A N 1
ATOM 666 C CA . ALA A 1 84 ? -14.388 -7.911 -8.497 1.00 33.72 84 ALA A CA 1
ATOM 667 C C . ALA A 1 84 ? -13.796 -9.328 -8.483 1.00 33.72 84 ALA A C 1
ATOM 669 O O . ALA A 1 84 ? -14.371 -10.221 -9.088 1.00 33.72 84 ALA A O 1
ATOM 670 N N . THR A 1 85 ? -12.674 -9.526 -7.785 1.00 44.16 85 THR A N 1
ATOM 671 C CA . THR A 1 85 ? -12.212 -10.845 -7.307 1.00 44.16 85 THR A CA 1
ATOM 672 C C . THR A 1 85 ? -10.972 -10.675 -6.429 1.00 44.16 85 THR A C 1
ATOM 674 O O . THR A 1 85 ? -9.891 -10.487 -6.982 1.00 44.16 85 THR A O 1
ATOM 677 N N . HIS A 1 86 ? -11.128 -10.744 -5.100 1.00 37.88 86 HIS A N 1
ATOM 678 C CA . HIS A 1 86 ? -10.350 -11.586 -4.169 1.00 37.88 86 HIS A CA 1
ATOM 679 C C . HIS A 1 86 ? -10.784 -11.310 -2.711 1.00 37.88 86 HIS A C 1
ATOM 681 O O . HIS A 1 86 ? -10.526 -10.245 -2.154 1.00 37.88 86 HIS A O 1
ATOM 687 N N . PHE A 1 87 ? -11.414 -12.284 -2.051 1.00 38.25 87 PHE A N 1
ATOM 688 C CA . PHE A 1 87 ? -11.483 -12.289 -0.587 1.00 38.25 87 PHE A CA 1
ATOM 689 C C . PHE A 1 87 ? -10.130 -12.779 -0.084 1.00 38.25 87 PHE A C 1
ATOM 691 O O . PHE A 1 87 ? -9.820 -13.962 -0.218 1.00 38.25 87 PHE A O 1
ATOM 698 N N . MET A 1 88 ? -9.301 -11.887 0.454 1.00 37.09 88 MET A N 1
ATOM 699 C CA . MET A 1 88 ? -8.047 -12.314 1.061 1.00 37.09 88 MET A CA 1
ATOM 700 C C . MET A 1 88 ? -8.346 -12.663 2.519 1.00 37.09 88 MET A C 1
ATOM 702 O O . MET A 1 88 ? -8.340 -11.818 3.412 1.00 37.09 88 MET A O 1
ATOM 706 N N . LYS A 1 89 ? -8.684 -13.935 2.748 1.00 28.36 89 LYS A N 1
ATOM 707 C CA . LYS A 1 89 ? -8.724 -14.526 4.085 1.00 28.36 89 LYS A CA 1
ATOM 708 C C . LYS A 1 89 ? -7.270 -14.801 4.479 1.00 28.36 89 LYS A C 1
ATOM 710 O O . LYS A 1 89 ? -6.744 -15.866 4.179 1.00 28.36 89 LYS A O 1
ATOM 715 N N . LEU A 1 90 ? -6.591 -13.812 5.057 1.00 30.92 90 LEU A N 1
ATOM 716 C CA . LEU A 1 90 ? -5.324 -14.068 5.740 1.00 30.92 90 LEU A CA 1
ATOM 717 C C . LEU A 1 90 ? -5.689 -14.616 7.123 1.00 30.92 90 LEU A C 1
ATOM 719 O O . LEU A 1 90 ? -6.066 -13.854 8.017 1.00 30.92 90 LEU A O 1
ATOM 723 N N . ALA A 1 91 ? -5.710 -15.949 7.204 1.00 29.25 91 ALA A N 1
ATOM 724 C CA . ALA A 1 91 ? -5.730 -16.703 8.454 1.00 29.25 91 ALA A CA 1
ATOM 725 C C . ALA A 1 91 ? -4.373 -16.580 9.157 1.00 29.25 91 ALA A C 1
ATOM 727 O O . ALA A 1 91 ? -3.350 -16.532 8.435 1.00 29.25 91 ALA A O 1
#

Organism: NCBI:txid1293586

Nearest PDB structures (foldseek):
  3eef-assembly1_A  TM=9.594E-01  e=1.546E-07  Thermoplasma acidophilum
  3hb7-assembly4_G  TM=9.054E-01  e=6.145E-04  Alkaliphilus metalliredigens QYMF
  8cib-assembly1_F  TM=8.929E-01  e=7.090E-03  Pseudomonas aeruginosa
  1im5-assembly1_A  TM=7.279E-01  e=1.486E-03  Pyrococcus horikoshii
  3uao-assembly1_A  TM=8.103E-01  e=4.438E-02  Bordetella bronchiseptica

Secondary structure (DSSP, 8-state):
-BGGGTTSTT--HHHHHHHHHHHHHHHHHHHTT---EEEE--B-TTSTTHHHH-S-SBTTSGGGSBPGGG---EEEEEEETTS---EEEE-

Radius of gyration: 13.7 Å; Cα contacts (8 Å, |Δi|>4): 142; chains: 1; bounding box: 24×29×40 Å

Foldseek 3Di:
DFCCCPPNDVHDPVSVVCLVVVLVVVVVCVVVVHADAAEWEADDPPDPCCVVRNDALHHPDSRVDDDPSNDDDAFYQYQYPPDGDDGPGPD

Mean predicted aligned error: 6.49 Å

Solvent-accessible surface area (backbone atoms only — not comparable to full-atom values): 5298 Å² total; per-residue (Å²): 88,29,26,14,50,39,76,41,94,64,34,40,69,70,47,51,69,41,50,68,58,52,38,53,51,54,52,53,34,52,78,72,68,47,91,65,73,50,56,38,54,55,42,55,94,83,42,76,61,39,80,78,70,42,90,61,24,33,58,92,43,72,34,26,34,61,33,78,85,64,53,86,79,47,80,34,48,39,40,34,79,94,56,89,72,46,74,49,68,48,125

InterPro domains:
  IPR000868 Isochorismatase-like domain [PF00857] (1-73)
  IPR036380 Isochorismatase-like superfamily [G3DSA:3.40.50.850] (1-89)
  IPR036380 Isochorismatase-like superfamily [SSF52499] (1-84)

pLDDT: mean 81.79, std 18.63, range [28.36, 96.19]

Sequence (91 aa):
MNKDFVYGKLGNERARNLVPRLKKLIESAREERVPIIYVGDAHLPTDPEMRVWGEHSMKGTEGAQVVDELRPKGVITCLRRGRATHFMKLA